Protein AF-A0A924DKX9-F1 (afdb_monomer_lite)

Radius of gyration: 23.2 Å; chains: 1; bounding box: 45×42×69 Å

Foldseek 3Di:
DVVVVVVVVVVVVVCVVCPPPDDDDPLRVLVVVVVVQCVQFQAPQLQFGAPGSDDCPPPRGDDLVRLVVLLVSLVVNCVVPVDCVSVVSNVSNVVSSVVPQPCVPPGDDDPD

Sequence (112 aa):
MKTNAIKFLSVLMLVLLNSNLFAQSIDQRAENIQNGTNNIFMSADKSYYKGNSASDNDPYGYGYWVTAHTLETLADAYQRTRNTVYRDRMKSILAGIRKYNRYAAGTYRNDY

pLDDT: mean 80.66, std 15.24, range [49.97, 98.25]

Secondary structure (DSSP, 8-state):
-HHHHHHHHHHHHHHHHHTTSS---HHHHHHHHHHHHHHHHB-TTSS-BBSSSS-TT-TT-B-HHHHHHHHHHHHHHHHHH--HHHHHHHHHHHHHHHHHTTTTTT------

Structure (mmCIF, N/CA/C/O backbone):
data_AF-A0A924DKX9-F1
#
_entry.id   AF-A0A924DKX9-F1
#
loop_
_atom_site.group_PDB
_atom_site.id
_atom_site.type_symbol
_atom_site.label_atom_id
_atom_site.label_alt_id
_atom_site.label_comp_id
_atom_site.label_asym_id
_atom_site.label_entity_id
_atom_site.label_seq_id
_atom_site.pdbx_PDB_ins_code
_atom_site.Cartn_x
_atom_site.Cartn_y
_atom_site.Cartn_z
_atom_site.occupancy
_atom_site.B_iso_or_equiv
_atom_site.auth_seq_id
_atom_site.auth_comp_id
_atom_site.auth_asym_id
_atom_site.auth_atom_id
_atom_site.pdbx_PDB_model_num
ATOM 1 N N . MET A 1 1 ? -25.048 24.434 51.927 1.00 58.03 1 MET A N 1
ATOM 2 C CA . MET A 1 1 ? -23.949 23.457 51.713 1.00 58.03 1 MET A CA 1
ATOM 3 C C . MET A 1 1 ? -24.227 22.417 50.618 1.00 58.03 1 MET A C 1
ATOM 5 O O . MET A 1 1 ? -23.292 22.087 49.906 1.00 58.03 1 MET A O 1
ATOM 9 N N . LYS A 1 2 ? -25.463 21.926 50.411 1.00 59.66 2 LYS A N 1
ATOM 10 C CA . LYS A 1 2 ? -25.757 20.869 49.410 1.00 59.66 2 LYS A CA 1
ATOM 11 C C . LYS A 1 2 ? -25.604 21.291 47.932 1.00 59.66 2 LYS A C 1
ATOM 13 O O . LYS A 1 2 ? -25.204 20.486 47.103 1.00 59.66 2 LYS A O 1
ATOM 18 N N . THR A 1 3 ? -25.859 22.555 47.600 1.00 64.56 3 THR A N 1
ATOM 19 C CA . THR A 1 3 ? -25.851 23.079 46.218 1.00 64.56 3 THR A CA 1
ATOM 20 C C . THR A 1 3 ? -24.459 23.178 45.588 1.00 64.56 3 THR A C 1
ATOM 22 O O . THR A 1 3 ? -24.325 23.047 44.375 1.00 64.56 3 THR A O 1
ATOM 25 N N . ASN A 1 4 ? -23.413 23.367 46.397 1.00 69.81 4 ASN A N 1
ATOM 26 C CA . ASN A 1 4 ? -22.037 23.487 45.904 1.00 69.81 4 ASN A CA 1
ATOM 27 C C . ASN A 1 4 ? -21.425 22.116 45.585 1.00 69.81 4 ASN A C 1
ATOM 29 O O . ASN A 1 4 ? -20.675 21.994 44.623 1.00 69.81 4 ASN A O 1
ATOM 33 N N . ALA A 1 5 ? -21.809 21.079 46.336 1.00 70.12 5 ALA A N 1
ATOM 34 C CA . ALA A 1 5 ? -21.386 19.703 46.085 1.00 70.12 5 ALA A CA 1
ATOM 35 C C . ALA A 1 5 ? -21.942 19.167 44.756 1.00 70.12 5 ALA A C 1
ATOM 37 O O . ALA A 1 5 ? -21.217 18.529 44.002 1.00 70.12 5 ALA A O 1
ATOM 38 N N . ILE A 1 6 ? -23.200 19.491 44.431 1.00 73.88 6 ILE A N 1
ATOM 39 C CA . ILE A 1 6 ? -23.830 19.083 43.167 1.00 73.88 6 ILE A CA 1
ATOM 40 C C . ILE A 1 6 ? -23.137 19.756 41.976 1.00 73.88 6 ILE A C 1
ATOM 42 O O . ILE A 1 6 ? -22.784 19.077 41.021 1.00 73.88 6 ILE A O 1
ATOM 46 N N . LYS A 1 7 ? -22.856 21.066 42.055 1.00 72.81 7 LYS A N 1
ATOM 47 C CA . LYS A 1 7 ? -22.118 21.786 41.001 1.00 72.81 7 LYS A CA 1
ATOM 48 C C . LYS A 1 7 ? -20.703 21.238 40.801 1.00 72.81 7 LYS A C 1
ATOM 50 O O . LYS A 1 7 ? -20.266 21.091 39.665 1.00 72.81 7 LYS A O 1
ATOM 55 N N . PHE A 1 8 ? -20.006 20.909 41.888 1.00 76.50 8 PHE A N 1
ATOM 56 C CA . PHE A 1 8 ? -18.670 20.318 41.823 1.00 76.50 8 PHE A CA 1
ATOM 57 C C . PHE A 1 8 ? -18.695 18.927 41.176 1.00 76.50 8 PHE A C 1
ATOM 59 O O . PHE A 1 8 ? -17.872 18.633 40.313 1.00 76.50 8 PHE A O 1
ATOM 66 N N . LEU A 1 9 ? -19.688 18.104 41.525 1.00 78.19 9 LEU A N 1
ATOM 67 C CA . LEU A 1 9 ? -19.881 16.782 40.935 1.00 78.19 9 LEU A CA 1
ATOM 68 C C . LEU A 1 9 ? -20.220 16.871 39.438 1.00 78.19 9 LEU A C 1
ATOM 70 O O . LEU A 1 9 ? -19.663 16.115 38.650 1.00 78.19 9 LEU A O 1
ATOM 74 N N . SER A 1 10 ? -21.059 17.828 39.027 1.00 76.56 10 SER A N 1
ATOM 75 C CA . SER A 1 10 ? -21.374 18.076 37.613 1.00 76.56 10 SER A CA 1
ATOM 76 C C . SER A 1 10 ? -20.146 18.490 36.799 1.00 76.56 10 SER A C 1
ATOM 78 O O . SER A 1 10 ? -19.953 17.989 35.696 1.00 76.56 10 SER A O 1
ATOM 80 N N . VAL A 1 11 ? -19.297 19.371 37.338 1.00 78.06 11 VAL A N 1
ATOM 81 C CA . VAL A 1 11 ? -18.057 19.808 36.671 1.00 78.06 11 VAL A CA 1
ATOM 82 C C . VAL A 1 11 ? -17.046 18.664 36.591 1.00 78.06 11 VAL A C 1
ATOM 84 O O . VAL A 1 11 ? -16.454 18.451 35.537 1.00 78.06 11 VAL A O 1
ATOM 87 N N . LEU A 1 12 ? -16.892 17.879 37.660 1.00 75.19 12 LEU A N 1
ATOM 88 C CA . LEU A 1 12 ? -16.024 16.701 37.671 1.00 75.19 12 LEU A CA 1
ATOM 89 C C . LEU A 1 12 ? -16.487 15.651 36.649 1.00 75.19 12 LEU A C 1
ATOM 91 O O . LEU A 1 12 ? -15.668 15.108 35.912 1.00 75.19 12 LEU A O 1
ATOM 95 N N . MET A 1 13 ? -17.796 15.410 36.552 1.00 72.88 13 MET A N 1
ATOM 96 C CA . MET A 1 13 ? -18.370 14.493 35.566 1.00 72.88 13 MET A CA 1
ATOM 97 C C . MET A 1 13 ? -18.152 15.005 34.135 1.00 72.88 13 MET A C 1
ATOM 99 O O . MET A 1 13 ? -17.798 14.222 33.261 1.00 72.88 13 MET A O 1
ATOM 103 N N . LEU A 1 14 ? -18.264 16.318 33.900 1.00 70.94 14 LEU A N 1
ATOM 104 C CA . LEU A 1 14 ? -17.959 16.928 32.604 1.00 70.94 14 LEU A CA 1
ATOM 105 C C . LEU A 1 14 ? -16.480 16.741 32.225 1.00 70.94 14 LEU A C 1
ATOM 107 O O . LEU A 1 14 ? -16.179 16.396 31.090 1.00 70.94 14 LEU A O 1
ATOM 111 N N . VAL A 1 15 ? -15.547 16.911 33.164 1.00 70.62 15 VAL A N 1
ATOM 112 C CA . VAL A 1 15 ? -14.105 16.716 32.915 1.00 70.62 15 VAL A CA 1
ATOM 113 C C . VAL A 1 15 ? -13.778 15.244 32.634 1.00 70.62 15 VAL A C 1
ATOM 115 O O . VAL A 1 15 ? -13.017 14.949 31.714 1.00 70.62 15 VAL A O 1
ATOM 118 N N . LEU A 1 16 ? -14.395 14.311 33.364 1.00 66.75 16 LEU A N 1
ATOM 119 C CA . LEU A 1 16 ? -14.198 12.868 33.175 1.00 66.75 16 LEU A CA 1
ATOM 120 C C . LEU A 1 16 ? -14.829 12.332 31.880 1.00 66.75 16 LEU A C 1
ATOM 122 O O . LEU A 1 16 ? -14.327 11.364 31.318 1.00 66.75 16 LEU A O 1
ATOM 126 N N . LEU A 1 17 ? -15.892 12.964 31.376 1.00 64.94 17 LEU A N 1
ATOM 127 C CA . LEU A 1 17 ? -16.507 12.614 30.090 1.00 64.94 17 LEU A CA 1
ATOM 128 C C . LEU A 1 17 ? -15.713 13.143 28.881 1.00 64.94 17 LEU A C 1
ATOM 130 O O . LEU A 1 17 ? -15.898 12.649 27.772 1.00 64.94 17 LEU A O 1
ATOM 134 N N . ASN A 1 18 ? -14.813 14.113 29.085 1.00 58.12 18 ASN A N 1
ATOM 135 C CA . ASN A 1 18 ? -13.994 14.719 28.029 1.00 58.12 18 ASN A CA 1
ATOM 136 C C . ASN A 1 18 ? -12.536 14.215 27.995 1.00 58.12 18 ASN A C 1
ATOM 138 O O . ASN A 1 18 ? -11.791 14.555 27.077 1.00 58.12 18 ASN A O 1
ATOM 142 N N . SER A 1 19 ? -12.095 13.394 28.954 1.00 55.78 19 SER A N 1
ATOM 143 C CA . SER A 1 19 ? -10.690 12.960 29.052 1.00 55.78 19 SER A CA 1
ATOM 144 C C . SER A 1 19 ? -10.244 11.977 27.957 1.00 55.78 19 SER A C 1
ATOM 146 O O . SER A 1 19 ? -9.046 11.766 27.785 1.00 55.78 19 SER A O 1
ATOM 148 N N . ASN A 1 20 ? -11.174 11.431 27.165 1.00 54.06 20 ASN A N 1
ATOM 149 C CA . ASN A 1 20 ? -10.881 10.520 26.049 1.00 54.06 20 ASN A CA 1
ATOM 150 C C . ASN A 1 20 ? -10.769 11.211 24.671 1.00 54.06 20 ASN A C 1
ATOM 152 O O . ASN A 1 20 ? -10.661 10.527 23.657 1.00 54.06 20 ASN A O 1
ATOM 156 N N . LEU A 1 21 ? -10.808 12.546 24.591 1.00 55.53 21 LEU A N 1
ATOM 157 C CA . LEU A 1 21 ? -11.030 13.242 23.313 1.00 55.53 21 LEU A CA 1
ATOM 158 C C . LEU A 1 21 ? -9.831 13.352 22.349 1.00 55.53 21 LEU A C 1
ATOM 160 O O . LEU A 1 21 ? -10.058 13.748 21.210 1.00 55.53 21 LEU A O 1
ATOM 164 N N . PHE A 1 22 ? -8.584 13.019 22.720 1.00 63.03 22 PHE A N 1
ATOM 165 C CA . PHE A 1 22 ? -7.434 13.424 21.876 1.00 63.03 22 PHE A CA 1
ATOM 166 C C . PHE A 1 22 ? -6.280 12.427 21.683 1.00 63.03 22 PHE A C 1
ATOM 168 O O . PHE A 1 22 ? -5.343 12.739 20.949 1.00 63.03 22 PHE A O 1
ATOM 175 N N . ALA A 1 23 ? -6.321 11.223 22.257 1.00 66.69 23 ALA A N 1
ATOM 176 C CA . ALA A 1 23 ? -5.280 10.222 22.010 1.00 66.69 23 ALA A CA 1
ATOM 177 C C . ALA A 1 23 ? -5.767 9.178 20.997 1.00 66.69 23 ALA A C 1
ATOM 179 O O . ALA A 1 23 ? -6.656 8.382 21.287 1.00 66.69 23 ALA A O 1
ATOM 180 N N . GLN A 1 24 ? -5.172 9.163 19.801 1.00 79.56 24 GLN A N 1
ATOM 181 C CA . GLN A 1 24 ? -5.386 8.059 18.866 1.00 79.56 24 GLN A CA 1
ATOM 182 C C . GLN A 1 24 ? -4.849 6.762 19.483 1.00 79.56 24 GLN A C 1
ATOM 184 O O . GLN A 1 24 ? -3.713 6.732 19.966 1.00 79.56 24 GLN A O 1
ATOM 189 N N . SER A 1 25 ? -5.633 5.682 19.422 1.00 89.12 25 SER A N 1
ATOM 190 C CA . SER A 1 25 ? -5.131 4.353 19.776 1.00 89.12 25 SER A CA 1
ATOM 191 C C . SER A 1 25 ? -3.958 3.965 18.869 1.00 89.12 25 SER A C 1
ATOM 193 O O . SER A 1 25 ? -3.798 4.496 17.765 1.00 89.12 25 SER A O 1
ATOM 195 N N . ILE A 1 26 ? -3.125 3.024 19.317 1.00 89.12 26 ILE A N 1
ATOM 196 C CA . ILE A 1 26 ? -2.012 2.508 18.502 1.00 89.12 26 ILE A CA 1
ATOM 197 C C . ILE A 1 26 ? -2.541 1.955 17.169 1.00 89.12 26 ILE A C 1
ATOM 199 O O . ILE A 1 26 ? -1.973 2.252 16.119 1.00 89.12 26 ILE A O 1
ATOM 203 N N . ASP A 1 27 ? -3.682 1.264 17.195 1.00 92.12 27 ASP A N 1
ATOM 204 C CA . ASP A 1 27 ? -4.334 0.734 15.996 1.00 92.12 27 ASP A CA 1
ATOM 205 C C . ASP A 1 27 ? -4.802 1.839 15.048 1.00 92.12 27 ASP A C 1
ATOM 207 O O . ASP A 1 27 ? -4.589 1.740 13.8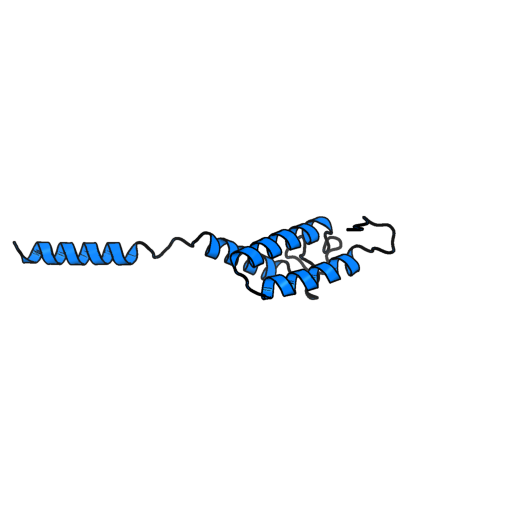40 1.00 92.12 27 ASP A O 1
ATOM 211 N N . GLN A 1 28 ? -5.387 2.915 15.581 1.00 92.56 28 GLN A N 1
ATOM 212 C CA . GLN A 1 28 ? -5.810 4.069 14.787 1.00 92.56 28 GLN A CA 1
ATOM 213 C C . GLN A 1 28 ? -4.606 4.745 14.121 1.00 92.56 28 GLN A C 1
ATOM 215 O O . GLN A 1 28 ? -4.656 5.093 12.942 1.00 92.56 28 GLN A O 1
ATOM 220 N N . ARG A 1 29 ? -3.498 4.904 14.855 1.00 93.75 29 ARG A N 1
ATOM 221 C CA . ARG A 1 29 ? -2.255 5.478 14.321 1.00 93.75 29 ARG A CA 1
ATOM 222 C C . ARG A 1 29 ? -1.668 4.604 13.216 1.00 93.75 29 ARG A C 1
ATOM 224 O O . ARG A 1 29 ? -1.299 5.129 12.168 1.00 93.75 29 ARG A O 1
ATOM 231 N N . ALA A 1 30 ? -1.615 3.290 13.430 1.00 95.81 30 ALA A N 1
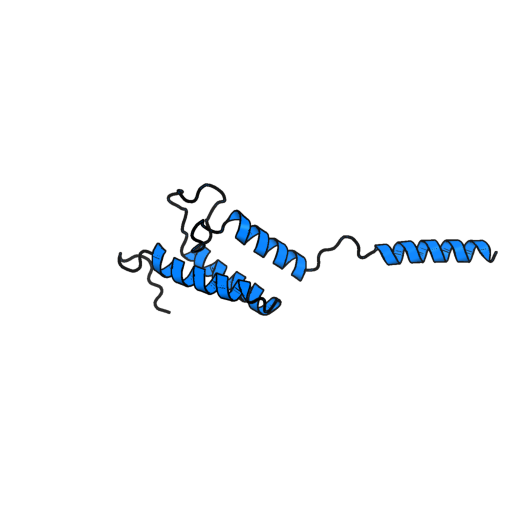ATOM 232 C CA . ALA A 1 30 ? -1.139 2.336 12.433 1.00 95.81 30 ALA A CA 1
ATOM 233 C C . ALA A 1 30 ? -1.999 2.379 11.162 1.00 95.81 30 ALA A C 1
ATOM 235 O O . ALA A 1 30 ? -1.469 2.414 10.054 1.00 95.81 30 ALA A O 1
ATOM 236 N N . GLU A 1 31 ? -3.320 2.451 11.314 1.00 96.25 31 GLU A N 1
ATOM 237 C CA . GLU A 1 31 ? -4.256 2.557 10.195 1.00 96.25 31 GLU A CA 1
ATOM 238 C C . GLU A 1 31 ? -4.088 3.865 9.410 1.00 96.25 31 GLU A C 1
ATOM 240 O O . GLU A 1 31 ? -4.084 3.868 8.178 1.00 96.25 31 GLU A O 1
ATOM 245 N N . ASN A 1 32 ? -3.879 4.981 10.107 1.00 95.75 32 ASN A N 1
ATOM 246 C CA . ASN A 1 32 ? -3.628 6.273 9.471 1.00 95.75 32 ASN A CA 1
ATOM 247 C C . ASN A 1 32 ? -2.336 6.259 8.645 1.00 95.75 32 ASN A C 1
ATOM 249 O O . ASN A 1 32 ? -2.327 6.772 7.526 1.00 95.75 32 ASN A O 1
ATOM 253 N N . ILE A 1 33 ? -1.269 5.638 9.157 1.00 95.50 33 ILE A N 1
ATOM 254 C CA . ILE A 1 33 ? -0.012 5.479 8.414 1.00 95.50 33 ILE A CA 1
ATOM 255 C C . ILE A 1 33 ? -0.226 4.574 7.197 1.00 95.50 33 ILE A C 1
ATOM 257 O O . ILE A 1 33 ? 0.201 4.935 6.106 1.00 95.50 33 ILE A O 1
ATOM 261 N N . GLN A 1 34 ? -0.938 3.452 7.335 1.00 96.81 34 GLN A N 1
ATOM 262 C CA . GLN A 1 34 ? -1.247 2.566 6.204 1.00 96.81 34 GLN A CA 1
ATOM 263 C C . GLN A 1 34 ? -2.005 3.294 5.086 1.00 96.81 34 GLN A C 1
ATOM 265 O O . GLN A 1 34 ? -1.663 3.174 3.906 1.00 96.81 34 GLN A O 1
ATOM 270 N N . ASN A 1 35 ? -3.007 4.095 5.450 1.00 96.38 35 ASN A N 1
ATOM 271 C CA . ASN A 1 35 ? -3.782 4.878 4.492 1.00 96.38 35 ASN A CA 1
ATOM 272 C C . ASN A 1 35 ? -2.956 6.003 3.861 1.00 96.38 35 ASN A C 1
ATOM 274 O O . ASN A 1 35 ? -2.998 6.174 2.643 1.00 96.38 35 ASN A O 1
ATOM 278 N N . GLY A 1 36 ? -2.160 6.724 4.654 1.00 95.38 36 GLY A N 1
ATOM 279 C CA . GLY A 1 36 ? -1.243 7.749 4.154 1.00 95.38 36 GLY A CA 1
ATOM 280 C C . GLY A 1 36 ? -0.230 7.176 3.164 1.00 95.38 36 GLY A C 1
ATOM 281 O O . GLY A 1 36 ? -0.100 7.684 2.051 1.00 95.38 36 GLY A O 1
ATOM 282 N N . THR A 1 37 ? 0.414 6.062 3.518 1.00 93.56 37 THR A N 1
ATOM 283 C CA . THR A 1 37 ? 1.381 5.376 2.655 1.00 93.56 37 THR A CA 1
ATOM 284 C C . THR A 1 37 ? 0.738 4.924 1.348 1.00 93.56 37 THR A C 1
ATOM 286 O O . THR A 1 37 ? 1.282 5.174 0.273 1.00 93.56 37 THR A O 1
ATOM 289 N N . ASN A 1 38 ? -0.450 4.313 1.413 1.00 94.56 38 ASN A N 1
ATOM 290 C CA . ASN A 1 38 ? -1.192 3.908 0.220 1.00 94.56 38 ASN A CA 1
ATOM 291 C C . ASN A 1 38 ? -1.577 5.095 -0.670 1.00 94.56 38 ASN A C 1
ATOM 293 O O . ASN A 1 38 ? -1.498 4.987 -1.886 1.00 94.56 38 ASN A O 1
ATOM 297 N N . ASN A 1 39 ? -1.990 6.219 -0.095 1.00 93.94 39 ASN A N 1
ATOM 298 C CA . ASN A 1 39 ? -2.457 7.356 -0.885 1.00 93.94 39 ASN A CA 1
ATOM 299 C C . ASN A 1 39 ? -1.314 8.135 -1.543 1.00 93.94 39 ASN A C 1
ATOM 301 O O . ASN A 1 39 ? -1.488 8.649 -2.643 1.00 93.94 39 ASN A O 1
ATOM 305 N N . ILE A 1 40 ? -0.164 8.237 -0.875 1.00 91.44 40 ILE A N 1
ATOM 306 C CA . ILE A 1 40 ? 0.959 9.061 -1.341 1.00 91.44 40 ILE A CA 1
ATOM 307 C C . ILE A 1 40 ? 1.874 8.272 -2.281 1.00 91.44 40 ILE A C 1
ATOM 309 O O . ILE A 1 40 ? 2.324 8.798 -3.299 1.00 91.44 40 ILE A O 1
ATOM 313 N N . PHE A 1 41 ? 2.163 7.016 -1.939 1.00 90.50 41 PHE A N 1
ATOM 314 C CA . PHE A 1 41 ? 3.246 6.269 -2.573 1.00 90.50 41 PHE A CA 1
ATOM 315 C C . PHE A 1 41 ? 2.771 5.155 -3.500 1.00 90.50 41 PHE A C 1
ATOM 317 O O . PHE A 1 41 ? 3.590 4.639 -4.246 1.00 90.50 41 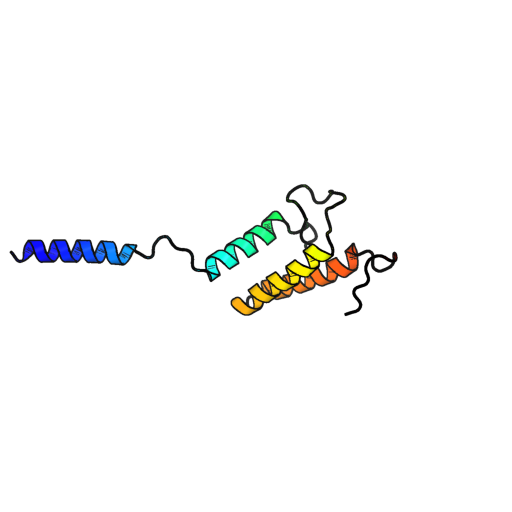PHE A O 1
ATOM 324 N N . MET A 1 42 ? 1.494 4.771 -3.515 1.00 91.12 42 MET A N 1
ATOM 325 C CA . MET A 1 42 ? 1.035 3.757 -4.471 1.00 91.12 42 MET A CA 1
ATOM 326 C C . MET A 1 42 ? 1.233 4.243 -5.916 1.00 91.12 42 MET A C 1
ATOM 328 O O . MET A 1 42 ? 0.884 5.380 -6.243 1.00 91.12 42 MET A O 1
ATOM 332 N N . SER A 1 43 ? 1.793 3.391 -6.779 1.00 90.06 43 SER A N 1
ATOM 333 C CA . SER A 1 43 ? 1.902 3.666 -8.215 1.00 90.06 43 SER A CA 1
ATOM 334 C C . SER A 1 43 ? 0.517 3.771 -8.865 1.00 90.06 43 SER A C 1
ATOM 336 O O . SER A 1 43 ? -0.451 3.168 -8.390 1.00 90.06 43 SER A O 1
ATOM 338 N N . ALA A 1 44 ? 0.395 4.490 -9.983 1.00 89.06 44 ALA A N 1
ATOM 339 C CA . ALA A 1 44 ? -0.883 4.631 -10.686 1.00 89.06 44 ALA A CA 1
ATOM 340 C C . ALA A 1 44 ? -1.491 3.280 -11.106 1.00 89.06 44 ALA A C 1
ATOM 342 O O . ALA A 1 44 ? -2.709 3.100 -11.054 1.00 89.06 44 ALA A O 1
ATOM 343 N N . ASP A 1 45 ? -0.649 2.308 -11.472 1.00 89.44 45 ASP A N 1
ATOM 344 C CA . ASP A 1 45 ? -1.070 0.951 -11.840 1.00 89.44 45 ASP A CA 1
ATOM 345 C C . ASP A 1 45 ? -1.241 0.003 -10.637 1.00 89.44 45 ASP A C 1
ATOM 347 O O . ASP A 1 45 ? -1.560 -1.173 -10.815 1.00 89.44 45 ASP A O 1
ATOM 351 N N . LYS A 1 46 ? -1.072 0.522 -9.414 1.00 92.12 46 LYS A N 1
ATOM 352 C CA . LYS A 1 46 ? -1.260 -0.170 -8.131 1.00 92.12 46 LYS A CA 1
ATOM 353 C C . LYS A 1 46 ? -0.366 -1.392 -7.926 1.00 92.12 46 LYS A C 1
ATOM 355 O O . LYS A 1 46 ? -0.752 -2.337 -7.234 1.00 92.12 46 LYS A O 1
ATOM 360 N N . SER A 1 47 ? 0.808 -1.405 -8.541 1.00 90.31 47 SER A N 1
ATOM 361 C CA . SER A 1 47 ? 1.680 -2.580 -8.576 1.00 90.31 47 SER A CA 1
ATOM 362 C C . SER A 1 47 ? 2.937 -2.443 -7.709 1.00 90.31 47 SER A C 1
ATOM 364 O O . SER A 1 47 ? 3.558 -3.449 -7.375 1.00 90.31 47 SER A O 1
ATOM 366 N N . TYR A 1 48 ? 3.302 -1.234 -7.282 1.00 90.69 48 TYR A N 1
ATOM 367 C CA . TYR A 1 48 ? 4.405 -1.006 -6.347 1.00 90.69 48 TYR A CA 1
ATOM 368 C C . TYR A 1 48 ? 4.199 0.277 -5.535 1.00 90.69 48 TYR A C 1
ATOM 370 O O . TYR A 1 48 ? 3.327 1.093 -5.834 1.00 90.69 48 TYR A O 1
ATOM 378 N N . TYR A 1 49 ? 5.028 0.454 -4.505 1.00 89.62 49 TYR A N 1
ATOM 379 C CA . TYR A 1 49 ? 5.121 1.703 -3.754 1.00 89.62 49 TYR A CA 1
ATOM 380 C C . TYR A 1 49 ? 6.361 2.481 -4.199 1.00 89.62 49 TYR A C 1
ATOM 382 O O . TYR A 1 49 ? 7.468 1.942 -4.232 1.00 89.62 49 TYR A O 1
ATOM 390 N N . LYS A 1 50 ? 6.159 3.746 -4.553 1.00 85.75 50 LYS A N 1
ATOM 391 C CA . LYS A 1 50 ? 7.174 4.692 -5.010 1.00 85.75 50 LYS A CA 1
ATOM 392 C C . LYS A 1 50 ? 8.119 5.071 -3.876 1.00 85.75 50 LYS A C 1
ATOM 394 O O . LYS A 1 50 ? 7.691 5.235 -2.736 1.00 85.75 50 LYS A O 1
ATOM 399 N N . GLY A 1 51 ? 9.397 5.264 -4.203 1.00 79.06 51 GLY A N 1
ATOM 400 C CA . GLY A 1 51 ? 10.413 5.718 -3.243 1.00 79.06 51 GLY A CA 1
ATOM 401 C C . GLY A 1 51 ? 10.270 7.188 -2.826 1.00 79.06 51 GLY A C 1
ATOM 402 O O . GLY A 1 51 ? 10.780 7.584 -1.782 1.00 79.06 51 GLY A O 1
ATOM 403 N N . ASN A 1 52 ? 9.561 7.997 -3.616 1.00 77.81 52 ASN A N 1
ATOM 404 C CA . ASN A 1 52 ? 9.206 9.375 -3.291 1.00 77.81 52 ASN A CA 1
ATOM 405 C C . ASN A 1 52 ? 7.775 9.693 -3.767 1.00 77.81 52 ASN A C 1
ATOM 407 O O . ASN A 1 52 ? 7.154 8.909 -4.485 1.00 77.81 52 ASN A O 1
ATOM 411 N N . SER A 1 53 ? 7.232 10.833 -3.334 1.00 75.19 53 SER A N 1
ATOM 412 C CA . SER A 1 53 ? 5.895 11.296 -3.734 1.00 75.19 53 SER A CA 1
ATOM 413 C C . SER A 1 53 ? 5.870 12.020 -5.086 1.00 75.19 53 SER A C 1
ATOM 415 O O . SER A 1 53 ? 4.790 12.384 -5.554 1.00 75.19 53 SER A O 1
ATOM 417 N N . ALA A 1 54 ? 7.030 12.244 -5.714 1.00 67.00 54 ALA A N 1
ATOM 418 C CA . ALA A 1 54 ? 7.098 12.817 -7.049 1.00 67.00 54 ALA A CA 1
ATOM 419 C C . ALA A 1 54 ? 6.631 11.787 -8.099 1.00 67.00 54 ALA A C 1
ATOM 421 O O . ALA A 1 54 ? 6.382 10.620 -7.800 1.00 67.00 54 ALA A O 1
ATOM 422 N N . SER A 1 55 ? 6.394 12.276 -9.317 1.00 61.22 55 SER A N 1
ATOM 423 C CA . SER A 1 55 ? 5.782 11.552 -10.441 1.00 61.22 55 SER A CA 1
ATOM 424 C C . SER A 1 55 ? 6.252 10.098 -10.614 1.00 61.22 55 SER A C 1
ATOM 426 O O . SER A 1 55 ? 7.423 9.780 -10.429 1.00 61.22 55 SER A O 1
ATOM 428 N N . ASP A 1 56 ? 5.346 9.241 -11.096 1.00 61.81 56 ASP A N 1
ATOM 429 C CA . ASP A 1 56 ? 5.581 7.830 -11.444 1.00 61.81 56 ASP A CA 1
ATOM 430 C C . ASP A 1 56 ? 6.698 7.621 -12.494 1.00 61.81 56 ASP A C 1
ATOM 432 O O . ASP A 1 56 ? 7.160 6.498 -12.681 1.00 61.81 56 ASP A O 1
ATOM 436 N N . ASN A 1 57 ? 7.144 8.696 -13.155 1.00 56.78 57 ASN A N 1
ATOM 437 C CA . ASN A 1 57 ? 8.184 8.700 -14.188 1.00 56.78 57 ASN A CA 1
ATOM 438 C C . ASN A 1 57 ? 9.615 8.917 -13.653 1.00 56.78 57 ASN A C 1
ATOM 440 O O . ASN A 1 57 ? 10.524 9.180 -14.442 1.00 56.78 57 ASN A O 1
ATOM 444 N N . ASP A 1 58 ? 9.836 8.848 -12.340 1.00 58.69 58 ASP A N 1
ATOM 445 C CA . ASP A 1 58 ? 11.190 8.862 -11.781 1.00 58.69 58 ASP A CA 1
ATOM 446 C C . ASP A 1 58 ? 11.956 7.586 -12.219 1.00 58.69 58 ASP A C 1
ATOM 448 O O . ASP A 1 58 ? 11.434 6.481 -12.036 1.00 58.69 58 ASP A O 1
ATOM 452 N N . PRO A 1 59 ? 13.184 7.672 -12.778 1.00 52.75 59 PRO A N 1
ATOM 453 C CA . PRO A 1 59 ? 14.037 6.501 -13.020 1.00 52.75 59 PRO A CA 1
ATOM 454 C C . PRO A 1 59 ? 14.298 5.645 -11.762 1.00 52.75 59 PRO A C 1
ATOM 456 O O . PRO A 1 59 ? 14.678 4.481 -11.896 1.00 52.75 59 PRO A O 1
ATOM 459 N N . TYR A 1 60 ? 14.045 6.177 -10.562 1.00 56.66 60 TYR A N 1
ATOM 460 C CA . TYR A 1 60 ? 14.070 5.474 -9.273 1.00 56.66 60 TYR A CA 1
ATOM 461 C C . TYR A 1 60 ? 12.674 5.073 -8.752 1.00 56.66 60 TYR A C 1
ATOM 463 O O . TYR A 1 60 ? 12.516 4.745 -7.575 1.00 56.66 60 TYR A O 1
ATOM 471 N N . GLY A 1 61 ? 11.645 5.098 -9.605 1.00 70.31 61 GLY A N 1
ATOM 472 C CA . GLY A 1 61 ? 10.247 4.901 -9.216 1.00 70.31 61 GLY A CA 1
ATOM 473 C C . GLY A 1 61 ? 9.964 3.539 -8.576 1.00 70.31 61 GLY A C 1
ATOM 474 O O . GLY A 1 61 ? 9.221 3.473 -7.599 1.00 70.31 61 GLY A O 1
ATOM 475 N N . TYR A 1 62 ? 10.592 2.466 -9.069 1.00 79.62 62 TYR A N 1
ATOM 476 C CA . TYR A 1 62 ? 10.464 1.119 -8.505 1.00 79.62 62 TYR A CA 1
ATOM 477 C C . TYR A 1 62 ? 11.706 0.717 -7.700 1.00 79.62 62 TYR A C 1
ATOM 479 O O . TYR A 1 62 ? 12.804 0.611 -8.245 1.00 79.62 62 TYR A O 1
ATOM 487 N N . GLY A 1 63 ? 11.511 0.402 -6.416 1.00 81.44 63 GLY A N 1
ATOM 488 C CA . GLY A 1 63 ? 12.531 -0.197 -5.555 1.00 81.44 63 GLY A CA 1
ATOM 489 C C . GLY A 1 63 ? 12.127 -1.603 -5.122 1.00 81.44 63 GLY A C 1
ATOM 490 O O . GLY A 1 63 ? 11.173 -1.753 -4.359 1.00 81.44 63 GLY A O 1
ATOM 491 N N . TYR A 1 64 ? 12.866 -2.626 -5.563 1.00 82.75 64 TYR A N 1
ATOM 492 C CA . TYR A 1 64 ? 12.567 -4.030 -5.252 1.00 82.75 64 TYR A CA 1
ATOM 493 C C . TYR A 1 64 ? 12.459 -4.287 -3.739 1.00 82.75 64 TYR A C 1
ATOM 495 O O . TYR A 1 64 ? 11.426 -4.744 -3.259 1.00 82.75 64 TYR A O 1
ATOM 503 N N . TRP A 1 65 ? 13.499 -3.927 -2.982 1.00 83.12 65 TRP A N 1
ATOM 504 C CA . TRP A 1 65 ? 13.571 -4.158 -1.535 1.00 83.12 65 TRP A CA 1
ATOM 505 C C . TRP A 1 65 ? 12.495 -3.391 -0.755 1.00 83.12 65 TRP A C 1
ATOM 507 O O . TRP A 1 65 ? 11.833 -3.948 0.115 1.00 83.12 65 TRP A O 1
ATOM 517 N N . VAL A 1 66 ? 12.260 -2.126 -1.118 1.00 84.94 66 VAL A N 1
ATOM 518 C CA . VAL A 1 66 ? 11.201 -1.303 -0.510 1.00 84.94 66 VAL A CA 1
ATOM 519 C C . VAL A 1 66 ? 9.828 -1.921 -0.775 1.00 84.94 66 VAL A C 1
ATOM 521 O O . VAL A 1 66 ? 9.011 -2.028 0.133 1.00 84.94 66 VAL A O 1
ATOM 524 N N . THR A 1 67 ? 9.594 -2.391 -2.000 1.00 88.06 67 THR A N 1
ATOM 525 C CA . THR A 1 67 ? 8.345 -3.064 -2.378 1.00 88.06 67 THR A CA 1
ATOM 526 C C . THR A 1 67 ? 8.182 -4.419 -1.674 1.00 88.06 67 THR A C 1
ATOM 528 O O . THR A 1 67 ? 7.064 -4.822 -1.375 1.00 88.06 67 THR A O 1
ATOM 531 N N . ALA A 1 68 ? 9.274 -5.123 -1.365 1.00 89.06 68 ALA A N 1
ATOM 532 C CA . ALA A 1 68 ? 9.219 -6.342 -0.562 1.00 89.06 68 ALA A CA 1
ATOM 533 C C . ALA A 1 68 ? 8.824 -6.042 0.896 1.00 89.06 68 ALA A C 1
ATOM 535 O O . ALA A 1 68 ? 7.912 -6.676 1.417 1.00 89.06 68 ALA A O 1
ATOM 536 N N . HIS A 1 69 ? 9.412 -5.025 1.533 1.00 91.75 69 HIS A N 1
ATOM 537 C CA . HIS A 1 69 ? 9.027 -4.634 2.897 1.00 91.75 69 HIS A CA 1
ATOM 538 C C . HIS A 1 69 ? 7.593 -4.112 3.007 1.00 91.75 69 HIS A C 1
ATOM 540 O O . HIS A 1 69 ? 6.954 -4.280 4.045 1.00 91.75 69 HIS A O 1
ATOM 546 N N . THR A 1 70 ? 7.031 -3.512 1.954 1.00 92.12 70 THR A N 1
ATOM 547 C CA . THR A 1 70 ? 5.609 -3.141 1.993 1.00 92.12 70 THR A CA 1
ATOM 548 C C . THR A 1 70 ? 4.686 -4.358 2.023 1.00 92.12 70 THR A C 1
ATOM 550 O O . THR A 1 70 ? 3.588 -4.250 2.560 1.00 92.12 70 THR A O 1
ATOM 553 N N . LEU A 1 71 ? 5.107 -5.538 1.548 1.00 94.19 71 LEU A N 1
ATOM 554 C CA . LEU A 1 71 ? 4.333 -6.769 1.761 1.00 94.19 71 LEU A CA 1
ATOM 555 C C . LEU A 1 71 ? 4.262 -7.145 3.242 1.00 94.19 71 LEU A C 1
ATOM 557 O O . LEU A 1 71 ? 3.189 -7.524 3.709 1.00 94.19 71 LEU A O 1
ATOM 561 N N . GLU A 1 72 ? 5.362 -7.007 3.981 1.00 95.69 72 GLU A N 1
ATOM 562 C CA . GLU A 1 72 ? 5.397 -7.286 5.423 1.00 95.69 72 GLU A CA 1
ATOM 563 C C . GLU A 1 72 ? 4.460 -6.339 6.177 1.00 95.69 72 GLU A C 1
ATOM 565 O O . GLU A 1 72 ? 3.603 -6.787 6.937 1.00 95.69 72 GLU A O 1
ATOM 570 N N . THR A 1 73 ? 4.510 -5.037 5.882 1.00 96.06 73 THR A N 1
ATOM 571 C CA . THR A 1 73 ? 3.631 -4.069 6.558 1.00 96.06 73 THR A CA 1
ATOM 572 C C . THR A 1 73 ? 2.153 -4.276 6.212 1.00 96.06 73 THR A C 1
ATOM 574 O O . THR A 1 73 ? 1.281 -4.072 7.061 1.00 96.06 73 THR A O 1
ATOM 577 N N . LEU A 1 74 ? 1.830 -4.700 4.986 1.00 97.38 74 LEU A N 1
ATOM 578 C CA . LEU A 1 74 ? 0.465 -5.081 4.614 1.00 97.38 74 LEU A CA 1
ATOM 579 C C . LEU A 1 74 ? 0.021 -6.367 5.331 1.00 97.38 74 LEU A C 1
ATOM 581 O O . LEU A 1 74 ? -1.146 -6.472 5.722 1.00 97.38 74 LEU A O 1
ATOM 585 N N . ALA A 1 75 ? 0.927 -7.327 5.535 1.00 97.75 75 ALA A N 1
ATOM 586 C CA . ALA A 1 75 ? 0.655 -8.534 6.308 1.00 97.75 75 ALA A CA 1
ATOM 587 C C . ALA A 1 75 ? 0.370 -8.200 7.781 1.00 97.75 75 ALA A C 1
ATOM 589 O O . ALA A 1 75 ? -0.631 -8.686 8.315 1.00 97.75 75 ALA A O 1
ATOM 590 N N . ASP A 1 76 ? 1.148 -7.305 8.396 1.00 97.94 76 ASP A N 1
ATOM 591 C CA . ASP A 1 76 ? 0.906 -6.804 9.757 1.00 97.94 76 ASP A CA 1
ATOM 592 C C . ASP A 1 76 ? -0.486 -6.168 9.876 1.00 97.94 76 ASP A C 1
ATOM 594 O O . ASP A 1 76 ? -1.259 -6.461 10.795 1.00 97.94 76 ASP A O 1
ATOM 598 N N . ALA A 1 77 ? -0.859 -5.325 8.908 1.00 97.75 77 ALA A N 1
ATOM 599 C CA . ALA A 1 77 ? -2.174 -4.694 8.889 1.00 97.75 77 ALA A CA 1
ATOM 600 C C . ALA A 1 77 ? -3.308 -5.713 8.710 1.00 97.75 77 ALA A C 1
ATOM 602 O O . ALA A 1 77 ? -4.348 -5.598 9.368 1.00 97.75 77 ALA A O 1
ATOM 603 N N . TYR A 1 78 ? -3.114 -6.741 7.878 1.00 98.19 78 TYR A N 1
ATOM 604 C CA . TYR A 1 78 ? -4.074 -7.835 7.741 1.00 98.19 78 TYR A CA 1
ATOM 605 C C . TYR A 1 78 ? -4.202 -8.650 9.031 1.00 98.19 78 TYR A C 1
ATOM 607 O O . TYR A 1 78 ? -5.317 -8.987 9.427 1.00 98.19 78 TYR A O 1
ATOM 615 N N . GLN A 1 79 ? -3.099 -8.962 9.710 1.00 97.94 79 GLN A N 1
ATOM 616 C CA . GLN A 1 79 ? -3.133 -9.694 10.976 1.00 97.94 79 GLN A CA 1
ATOM 617 C C . GLN A 1 79 ? -3.867 -8.907 12.067 1.00 97.94 79 GLN A C 1
ATOM 619 O O . GLN A 1 79 ? -4.702 -9.489 12.761 1.00 97.94 79 GLN A O 1
ATOM 624 N N . ARG A 1 80 ? -3.622 -7.592 12.154 1.00 97.06 80 ARG A N 1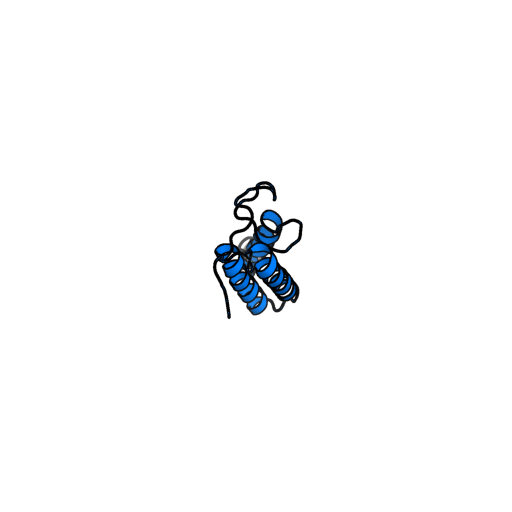
ATOM 625 C CA . ARG A 1 80 ? -4.271 -6.680 13.108 1.00 97.06 80 ARG A CA 1
ATOM 626 C C . ARG A 1 80 ? -5.767 -6.502 12.846 1.00 97.06 80 ARG A C 1
ATOM 628 O O . ARG A 1 80 ? -6.553 -6.502 13.784 1.00 97.06 80 ARG A O 1
ATOM 635 N N . THR A 1 81 ? -6.169 -6.328 11.586 1.00 96.88 81 THR A N 1
ATOM 636 C CA . THR A 1 81 ? -7.534 -5.868 11.245 1.00 96.88 81 THR A CA 1
ATOM 637 C C . THR A 1 81 ? -8.431 -6.931 10.623 1.00 96.88 81 THR A C 1
ATOM 639 O O . THR A 1 81 ? -9.647 -6.762 10.593 1.00 96.88 81 THR A O 1
ATOM 642 N N . ARG A 1 82 ? -7.847 -7.990 10.050 1.00 97.19 82 ARG A N 1
ATOM 643 C CA . ARG A 1 82 ? -8.513 -8.957 9.155 1.00 97.19 82 ARG A CA 1
ATOM 644 C C . ARG A 1 82 ? -9.219 -8.327 7.947 1.00 97.19 82 ARG A C 1
ATOM 646 O O . ARG A 1 82 ? -9.980 -9.005 7.261 1.00 97.19 82 ARG A O 1
ATOM 653 N N . ASN A 1 83 ? -8.933 -7.062 7.631 1.00 97.69 83 ASN A N 1
ATOM 654 C CA . ASN A 1 83 ? -9.519 -6.378 6.487 1.00 97.69 83 ASN A CA 1
ATOM 655 C C . ASN A 1 83 ? -8.931 -6.928 5.179 1.00 97.69 83 ASN A C 1
ATOM 657 O O . ASN A 1 83 ? -7.724 -6.855 4.932 1.00 97.69 83 ASN A O 1
ATOM 661 N N . THR A 1 84 ? -9.793 -7.459 4.313 1.00 97.94 84 THR A N 1
ATOM 662 C CA . THR A 1 84 ? -9.392 -8.105 3.057 1.00 97.94 84 THR A CA 1
ATOM 663 C C . THR A 1 84 ? -8.722 -7.159 2.067 1.00 97.94 84 THR A C 1
ATOM 665 O O . THR A 1 84 ? -7.967 -7.633 1.222 1.00 97.94 84 THR A O 1
ATOM 668 N N . VAL A 1 85 ? -8.903 -5.840 2.201 1.00 96.88 85 VAL A N 1
ATOM 669 C CA . VAL A 1 85 ? -8.193 -4.840 1.387 1.00 96.88 85 VAL A CA 1
ATOM 670 C C . VAL A 1 85 ? -6.677 -5.046 1.447 1.00 96.88 85 VAL A C 1
ATOM 672 O O . VAL A 1 85 ? -6.006 -4.948 0.422 1.00 96.88 85 VAL A O 1
ATOM 675 N N . TYR A 1 86 ? -6.128 -5.394 2.613 1.00 98.25 86 TYR A N 1
ATOM 676 C CA . TYR A 1 86 ? -4.692 -5.639 2.769 1.00 98.25 86 TYR A CA 1
ATOM 677 C C . TYR A 1 86 ? -4.228 -6.887 2.016 1.00 98.25 86 TYR A C 1
ATOM 679 O O . TYR A 1 86 ? -3.197 -6.860 1.347 1.00 98.25 86 TYR A O 1
ATOM 687 N N . ARG A 1 87 ? -5.032 -7.956 2.031 1.00 96.81 87 ARG A N 1
ATOM 688 C CA . ARG A 1 87 ? -4.787 -9.160 1.224 1.00 96.81 87 ARG A CA 1
ATOM 689 C C . ARG A 1 87 ? -4.797 -8.845 -0.269 1.00 96.81 87 ARG A C 1
ATOM 691 O O . ARG A 1 87 ? -3.950 -9.340 -1.011 1.00 96.81 87 ARG A O 1
ATOM 698 N N . ASP A 1 88 ? -5.747 -8.035 -0.711 1.00 96.69 88 ASP A N 1
ATOM 699 C CA . ASP A 1 88 ? -5.899 -7.712 -2.127 1.00 96.69 88 ASP A CA 1
ATOM 700 C C . ASP A 1 88 ? -4.759 -6.792 -2.608 1.00 96.69 88 ASP A C 1
ATOM 702 O O . ASP A 1 88 ? -4.201 -7.018 -3.683 1.00 96.69 88 ASP A O 1
ATOM 706 N N . ARG A 1 89 ? -4.312 -5.847 -1.766 1.00 96.62 89 ARG A N 1
ATOM 707 C CA . ARG A 1 89 ? -3.091 -5.054 -2.001 1.00 96.62 89 ARG A CA 1
ATOM 708 C C . ARG A 1 89 ? -1.850 -5.944 -2.103 1.00 96.62 89 ARG A C 1
ATOM 710 O O . ARG A 1 89 ? -1.112 -5.811 -3.073 1.00 96.62 89 ARG A O 1
ATOM 717 N N . MET A 1 90 ? -1.653 -6.897 -1.185 1.00 96.50 90 MET A N 1
ATOM 718 C CA . MET A 1 90 ? -0.509 -7.826 -1.244 1.00 96.50 90 MET A CA 1
ATOM 719 C C . MET A 1 90 ? -0.452 -8.603 -2.565 1.00 96.50 90 MET A C 1
ATOM 721 O O . MET A 1 90 ? 0.615 -8.717 -3.167 1.00 96.50 90 MET A O 1
ATOM 725 N N . LYS A 1 91 ? -1.595 -9.094 -3.064 1.00 95.38 91 LYS A N 1
ATOM 726 C CA . LYS A 1 91 ? -1.659 -9.780 -4.368 1.00 95.38 91 LYS A CA 1
ATOM 727 C C . LYS A 1 91 ? -1.214 -8.876 -5.520 1.00 95.38 91 LYS A C 1
ATOM 729 O O . LYS A 1 91 ? -0.467 -9.326 -6.387 1.00 95.38 91 LYS A O 1
ATOM 734 N N . SER A 1 92 ? -1.659 -7.620 -5.514 1.00 93.81 92 SER A N 1
ATOM 735 C CA . SER A 1 92 ? -1.280 -6.629 -6.527 1.00 93.81 92 SER A CA 1
ATOM 736 C C . SER A 1 92 ? 0.226 -6.352 -6.513 1.00 93.81 92 SER A C 1
ATOM 738 O O . SER A 1 92 ? 0.880 -6.385 -7.556 1.00 93.81 92 SER A O 1
ATOM 740 N N . ILE A 1 93 ? 0.797 -6.179 -5.318 1.00 92.44 93 ILE A N 1
ATOM 741 C CA . ILE A 1 93 ? 2.231 -5.934 -5.129 1.00 92.44 93 ILE A CA 1
ATOM 742 C C . ILE A 1 93 ? 3.077 -7.133 -5.573 1.00 92.44 93 ILE A C 1
ATOM 744 O O . ILE A 1 93 ? 4.079 -6.955 -6.262 1.00 92.44 93 ILE A O 1
ATOM 748 N N . LEU A 1 94 ? 2.664 -8.366 -5.263 1.00 90.44 94 LEU A N 1
ATOM 749 C CA . LEU A 1 94 ? 3.383 -9.567 -5.700 1.00 90.44 94 LEU A CA 1
ATOM 750 C C . LEU A 1 94 ? 3.453 -9.671 -7.234 1.00 90.44 94 LEU A C 1
ATOM 752 O O . LEU A 1 94 ? 4.495 -10.019 -7.796 1.00 90.44 94 LEU A O 1
ATOM 756 N N . ALA A 1 95 ? 2.358 -9.338 -7.924 1.00 87.62 95 ALA A N 1
ATOM 757 C CA . ALA A 1 95 ? 2.339 -9.272 -9.383 1.00 87.62 95 ALA A CA 1
ATOM 758 C C . ALA A 1 95 ? 3.262 -8.160 -9.915 1.00 87.62 95 ALA A C 1
ATOM 760 O O . ALA A 1 95 ? 3.997 -8.374 -10.882 1.00 87.62 95 ALA A O 1
ATOM 761 N N . GLY A 1 96 ? 3.278 -7.000 -9.256 1.00 86.88 96 GLY A N 1
ATOM 762 C CA . GLY A 1 96 ? 4.174 -5.898 -9.593 1.00 86.88 96 GLY A CA 1
ATOM 763 C C . GLY A 1 96 ? 5.651 -6.228 -9.403 1.00 86.88 96 GLY A C 1
ATOM 764 O O . GLY A 1 96 ? 6.450 -5.926 -10.285 1.00 86.88 96 GLY A O 1
ATOM 765 N N . ILE A 1 97 ? 6.025 -6.938 -8.335 1.00 85.75 97 ILE A N 1
ATOM 766 C CA . ILE A 1 97 ? 7.407 -7.396 -8.131 1.00 85.75 97 ILE A CA 1
ATOM 767 C C . ILE A 1 97 ? 7.883 -8.231 -9.325 1.00 85.75 97 ILE A C 1
ATOM 769 O O . ILE A 1 97 ? 8.952 -7.966 -9.872 1.00 85.75 97 ILE A O 1
ATOM 773 N N . ARG A 1 98 ? 7.070 -9.185 -9.796 1.00 81.19 98 ARG A N 1
ATOM 774 C CA . ARG A 1 98 ? 7.406 -10.000 -10.978 1.00 81.19 98 ARG A CA 1
ATOM 775 C C . ARG A 1 98 ? 7.575 -9.151 -12.241 1.00 81.19 98 ARG A C 1
ATOM 777 O O . ARG A 1 98 ? 8.487 -9.401 -13.026 1.00 81.19 98 ARG A O 1
ATOM 784 N N . LYS A 1 99 ? 6.714 -8.145 -12.425 1.00 83.56 99 LYS A N 1
ATOM 785 C CA . LYS A 1 99 ? 6.722 -7.240 -13.584 1.00 83.56 99 LYS A CA 1
ATOM 786 C C . LYS A 1 99 ? 7.944 -6.312 -13.595 1.00 83.56 99 LYS A C 1
ATOM 788 O O . LYS A 1 99 ? 8.609 -6.196 -14.621 1.00 83.56 99 LYS A O 1
ATOM 793 N N . TYR A 1 100 ? 8.241 -5.651 -12.477 1.00 81.12 100 TYR A N 1
ATOM 794 C CA . TYR A 1 100 ? 9.202 -4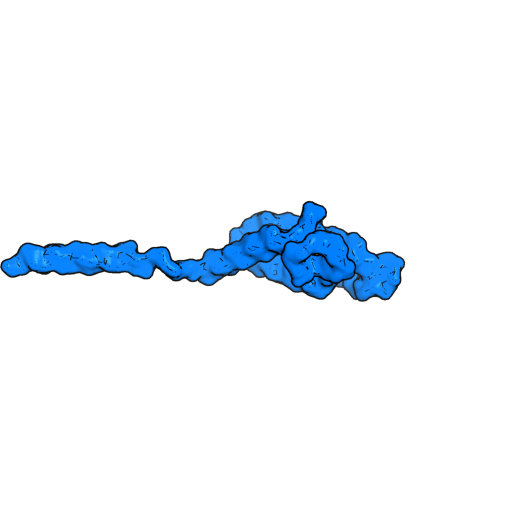.542 -12.427 1.00 81.12 100 TYR A CA 1
ATOM 795 C C . TYR A 1 100 ? 10.620 -4.947 -12.035 1.00 81.12 100 TYR A C 1
ATOM 797 O O . TYR A 1 100 ? 11.570 -4.282 -12.444 1.00 81.12 100 TYR A O 1
ATOM 805 N N . ASN A 1 101 ? 10.803 -6.075 -11.347 1.00 76.19 101 ASN A N 1
ATOM 806 C CA . ASN A 1 101 ? 12.132 -6.578 -11.002 1.00 76.19 101 ASN A CA 1
ATOM 807 C C . ASN A 1 101 ? 12.919 -7.121 -12.214 1.00 76.19 101 ASN A C 1
ATOM 809 O O . ASN A 1 101 ? 13.975 -7.715 -12.036 1.00 76.19 101 ASN A O 1
ATOM 813 N N . ARG A 1 102 ? 12.411 -6.953 -13.448 1.00 65.50 102 ARG A N 1
ATOM 814 C CA . ARG A 1 102 ? 13.026 -7.415 -14.706 1.00 65.50 102 ARG A CA 1
ATOM 815 C C . ARG A 1 102 ? 13.562 -8.846 -14.599 1.00 65.50 102 ARG A C 1
ATOM 817 O O . ARG A 1 102 ? 14.669 -9.129 -15.031 1.00 65.50 102 ARG A O 1
ATOM 824 N N . TYR A 1 103 ? 12.755 -9.749 -14.045 1.00 55.84 103 TYR A N 1
ATOM 825 C CA . TYR A 1 103 ? 13.132 -11.128 -13.705 1.00 55.84 103 TYR A CA 1
ATOM 826 C C . TYR A 1 103 ? 13.824 -11.897 -14.860 1.00 55.84 103 TYR A C 1
ATOM 828 O O . TYR A 1 103 ? 14.653 -12.767 -14.623 1.00 55.84 103 TYR A O 1
ATOM 836 N N . ALA A 1 104 ? 13.544 -11.536 -16.120 1.00 52.38 104 AL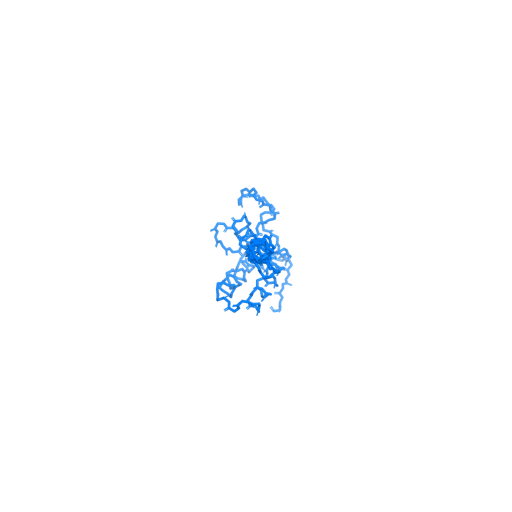A A N 1
ATOM 837 C CA . ALA A 1 104 ? 14.161 -12.114 -17.319 1.00 52.38 104 ALA A CA 1
ATOM 838 C C . ALA A 1 104 ? 15.502 -11.475 -17.762 1.00 52.38 104 ALA A C 1
ATOM 840 O O . ALA A 1 104 ? 16.122 -11.968 -18.699 1.00 52.38 104 ALA A O 1
ATOM 841 N N . ALA A 1 105 ? 15.956 -10.388 -17.132 1.00 59.16 105 ALA A N 1
ATOM 842 C CA . ALA A 1 105 ? 17.132 -9.605 -17.532 1.00 59.16 105 ALA A CA 1
ATOM 843 C C . ALA A 1 105 ? 18.368 -9.817 -16.633 1.00 59.16 105 ALA A C 1
ATOM 845 O O . ALA A 1 105 ? 19.337 -9.071 -16.749 1.00 59.16 105 ALA A O 1
ATOM 846 N N . GLY A 1 106 ? 18.346 -10.804 -15.728 1.00 53.28 106 GLY A N 1
ATOM 847 C CA . GLY A 1 106 ? 19.483 -11.121 -14.849 1.00 53.28 106 GLY A CA 1
ATOM 848 C C . GLY A 1 106 ? 19.658 -10.194 -13.637 1.00 53.28 106 GLY A C 1
ATOM 849 O O . GLY A 1 106 ? 20.716 -10.192 -13.016 1.00 53.28 106 GLY A O 1
ATOM 850 N N . THR A 1 107 ? 18.642 -9.404 -13.289 1.00 56.81 107 THR A N 1
ATOM 851 C CA . THR A 1 107 ? 18.558 -8.648 -12.026 1.00 56.81 107 THR A CA 1
ATOM 852 C C . THR A 1 107 ? 18.236 -9.565 -10.834 1.00 56.81 107 THR A C 1
ATOM 854 O O . THR A 1 107 ? 17.987 -10.756 -11.017 1.00 56.81 107 THR A O 1
ATOM 857 N N . TYR A 1 108 ? 18.286 -9.028 -9.603 1.00 58.66 108 TYR A N 1
ATOM 858 C CA . TYR A 1 108 ? 18.141 -9.784 -8.346 1.00 58.66 108 TYR A CA 1
ATOM 859 C C . TYR A 1 108 ? 16.997 -10.808 -8.401 1.00 58.66 108 TYR A C 1
ATOM 861 O O . TYR A 1 108 ? 15.840 -10.454 -8.617 1.00 58.66 108 TYR A O 1
ATOM 869 N N . ARG A 1 109 ? 17.326 -12.085 -8.202 1.00 54.09 109 ARG A N 1
ATOM 870 C CA . ARG A 1 109 ? 16.407 -13.209 -8.371 1.00 54.09 109 ARG A CA 1
ATOM 871 C C . ARG A 1 109 ? 15.843 -13.615 -7.008 1.00 54.09 109 ARG A C 1
ATOM 873 O O . ARG A 1 109 ? 16.599 -14.001 -6.124 1.00 54.09 109 ARG A O 1
ATOM 880 N N . ASN A 1 110 ? 14.529 -13.490 -6.829 1.00 55.28 110 ASN A N 1
ATOM 881 C CA . ASN A 1 110 ? 13.830 -14.027 -5.662 1.00 55.28 110 ASN A CA 1
ATOM 882 C C . ASN A 1 110 ? 13.085 -15.291 -6.087 1.00 55.28 110 ASN A C 1
ATOM 884 O O . ASN A 1 110 ? 12.052 -15.204 -6.748 1.00 55.28 110 ASN A O 1
ATOM 888 N N . ASP A 1 111 ? 13.691 -16.437 -5.778 1.00 54.47 111 ASP A N 1
ATOM 889 C CA . ASP A 1 111 ? 13.224 -17.779 -6.143 1.00 54.47 111 ASP A CA 1
ATOM 890 C C . ASP A 1 111 ? 12.418 -18.460 -5.017 1.00 54.47 111 ASP A C 1
ATOM 892 O O . ASP A 1 111 ? 12.243 -19.678 -5.047 1.00 54.47 111 ASP A O 1
ATOM 896 N N . TYR A 1 112 ? 11.949 -17.693 -4.025 1.00 49.97 112 TYR A N 1
ATOM 897 C CA . TYR A 1 112 ? 11.109 -18.193 -2.932 1.00 49.97 112 TYR A CA 1
ATOM 898 C C . TYR A 1 112 ? 9.612 -18.148 -3.269 1.00 49.97 112 TYR A C 1
ATOM 900 O O . TYR A 1 112 ? 9.144 -17.141 -3.855 1.00 49.97 112 TYR A O 1
#